Protein AF-A0A0J9S226-F1 (afdb_monomer_lite)

Sequence (182 aa):
MAQGKAHYGFFDNIKKYFDQENKFDSKTEIGNDYFCTDIKDHSGGFTQITKYCKDFVNFFTFLKKNIKNDPNLLIDEQYPEFLNYWLNDKLRGSSITDAVRAYFYKELEGNYYLFDRERKLKGNIYDIENNGYIKMNLLYRLYKKYYKLKDKAETDCSDFLKYCKDNYTIALKKCYDDRDRA

Foldseek 3Di:
DDADAQDDVQLVVLVLVVVLVVVDDLVPFDFLLVCLVVLDPPDVQCPLVSVLSSSLRRSVRSVVVVCVVPVVSRVVLCVLSVSQLVSLCSCVVDPHDPVRLQSSLVSCQVCVCSGCVVCSNNVSRGNHPPLSSVLNVLSSVLVVVVVVCVVVVPPCCVVNVVCCVVSVVVSCCSVPVVPPPD

Organism: NCBI:txid1077284

Secondary structure (DSSP, 8-state):
--PBPP--GGGGGHHHHHHHHHH--TTT-----GGGGTS--SSS--HHHHHHHHHHHHHHHHHHHHHHH-TTTTTT--HHHHHHHHHHHHHHTTT--HHHHHHHHHHHHHHGGGT-TT-TTTT----B-HHHHHHHHHHHHHHHHHHHHHHHT-S-HHHHHHHHHHHHHHHHHHHHTS----

pLDDT: mean 83.17, std 13.04, range [36.16, 97.0]

Structure (mmCIF, N/CA/C/O backbone):
data_AF-A0A0J9S226-F1
#
_entry.id   AF-A0A0J9S226-F1
#
loop_
_atom_site.group_PDB
_atom_site.id
_atom_site.type_symbol
_atom_site.label_atom_id
_atom_site.label_alt_id
_atom_site.label_comp_id
_atom_site.label_asym_id
_atom_site.label_entity_id
_atom_site.label_seq_id
_atom_site.pdbx_PDB_ins_code
_atom_site.Cartn_x
_atom_site.Cartn_y
_atom_site.Cartn_z
_atom_site.occupancy
_atom_site.B_iso_or_equiv
_atom_site.auth_seq_id
_atom_site.auth_comp_id
_atom_site.auth_asym_id
_atom_site.auth_atom_id
_atom_site.pdbx_PDB_model_num
ATOM 1 N N . MET A 1 1 ? 6.990 -10.335 -18.352 1.00 42.50 1 MET A N 1
ATOM 2 C CA . MET A 1 1 ? 7.067 -10.431 -16.877 1.00 42.50 1 MET A CA 1
ATOM 3 C C . MET A 1 1 ? 5.643 -10.561 -16.370 1.00 42.50 1 MET A C 1
ATOM 5 O O . MET A 1 1 ? 4.789 -9.862 -16.901 1.00 42.50 1 MET A O 1
ATOM 9 N N . ALA A 1 2 ? 5.366 -11.519 -15.486 1.00 46.78 2 ALA A N 1
ATOM 10 C CA . ALA A 1 2 ? 3.997 -11.845 -15.095 1.00 46.78 2 ALA A CA 1
ATOM 11 C C . ALA A 1 2 ? 3.453 -10.767 -14.147 1.00 46.78 2 ALA A C 1
ATOM 13 O O . ALA A 1 2 ? 3.992 -10.573 -13.063 1.00 46.78 2 ALA A O 1
ATOM 14 N N . GLN A 1 3 ? 2.428 -10.040 -14.590 1.00 65.69 3 GLN A N 1
ATOM 15 C CA . GLN A 1 3 ? 1.611 -9.214 -13.707 1.00 65.69 3 GLN A CA 1
ATOM 16 C C . GLN A 1 3 ? 0.784 -10.149 -12.823 1.00 65.69 3 GLN A C 1
ATOM 18 O O . GLN A 1 3 ? 0.338 -11.202 -13.286 1.00 65.69 3 GLN A O 1
ATOM 23 N N . GLY A 1 4 ? 0.613 -9.792 -11.553 1.00 74.56 4 GLY A N 1
ATOM 24 C CA . GLY A 1 4 ? -0.234 -10.565 -10.653 1.00 74.56 4 GLY A CA 1
ATOM 25 C C . GLY A 1 4 ? -1.682 -10.094 -10.719 1.00 74.56 4 GLY A C 1
ATOM 26 O O . GLY A 1 4 ? -1.966 -8.911 -10.937 1.00 74.56 4 GLY A O 1
ATOM 27 N N . LYS A 1 5 ? -2.603 -11.037 -10.508 1.00 81.69 5 LYS A N 1
ATOM 28 C CA . LYS A 1 5 ? -4.038 -10.759 -10.460 1.00 81.69 5 LYS A CA 1
ATOM 29 C C . LYS A 1 5 ? -4.364 -9.854 -9.267 1.00 81.69 5 LYS A C 1
ATOM 31 O O . LYS A 1 5 ? -3.759 -9.951 -8.199 1.00 81.69 5 LYS A O 1
ATOM 36 N N . ALA A 1 6 ? -5.349 -8.980 -9.435 1.00 80.50 6 ALA A N 1
ATOM 37 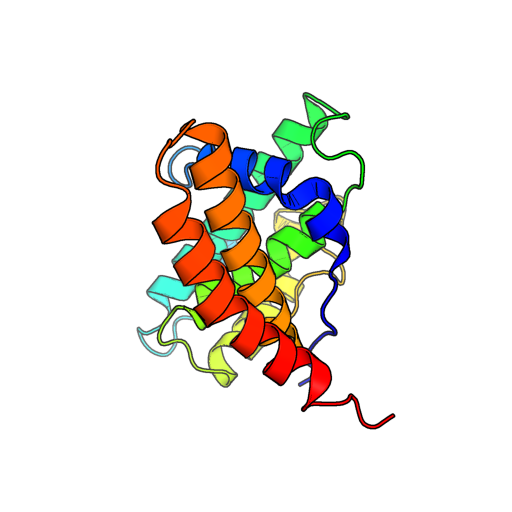C CA . ALA A 1 6 ? -5.872 -8.170 -8.340 1.00 80.50 6 ALA A CA 1
ATOM 38 C C . ALA A 1 6 ? -6.565 -9.032 -7.263 1.00 80.50 6 ALA A C 1
ATOM 40 O O . ALA A 1 6 ? -7.456 -9.830 -7.572 1.00 80.50 6 ALA A O 1
ATOM 41 N N . HIS A 1 7 ? -6.196 -8.824 -5.996 1.00 85.19 7 HIS A N 1
ATOM 42 C CA . HIS A 1 7 ? -6.839 -9.436 -4.831 1.00 85.19 7 HIS A CA 1
ATOM 43 C C . HIS A 1 7 ? -7.614 -8.377 -4.044 1.00 85.19 7 HIS A C 1
ATOM 45 O O . HIS A 1 7 ? -7.034 -7.440 -3.504 1.00 85.19 7 HIS A O 1
ATOM 51 N N . TYR A 1 8 ? -8.939 -8.524 -3.996 1.00 86.88 8 TYR A N 1
ATOM 52 C CA . TYR A 1 8 ? -9.850 -7.522 -3.431 1.00 86.88 8 TYR A CA 1
ATOM 53 C C . TYR A 1 8 ? -10.258 -7.790 -1.978 1.00 86.88 8 TYR A C 1
ATOM 55 O O . TYR A 1 8 ? -10.953 -6.963 -1.401 1.00 86.88 8 TYR A O 1
ATOM 63 N N . GLY A 1 9 ? -9.841 -8.912 -1.380 1.00 89.25 9 GLY A N 1
ATOM 64 C CA . GLY A 1 9 ? -10.325 -9.328 -0.058 1.00 89.25 9 GLY A CA 1
ATOM 65 C C . GLY A 1 9 ? -10.168 -8.249 1.017 1.00 89.25 9 GLY A C 1
ATOM 66 O O . GLY A 1 9 ? -11.111 -7.972 1.750 1.00 89.25 9 GLY A O 1
ATOM 67 N N . PHE A 1 10 ? -9.027 -7.543 1.041 1.00 92.00 10 PHE A N 1
ATOM 68 C CA . PHE A 1 10 ? -8.745 -6.548 2.085 1.00 92.00 10 PHE A CA 1
ATOM 69 C C . PHE A 1 10 ? -9.754 -5.386 2.129 1.00 92.00 10 PHE A C 1
ATOM 71 O O . PHE A 1 10 ? -9.802 -4.649 3.120 1.00 92.00 10 PHE A O 1
ATOM 78 N N . PHE A 1 11 ? -10.562 -5.197 1.078 1.00 92.69 11 PHE A N 1
ATOM 79 C CA . PHE A 1 11 ? -11.604 -4.177 1.071 1.00 92.69 11 PHE A CA 1
ATOM 80 C C . PHE A 1 11 ? -12.695 -4.426 2.120 1.00 92.69 11 PHE A C 1
ATOM 82 O O . PHE A 1 11 ? -13.258 -3.453 2.627 1.00 92.69 11 PHE A O 1
ATOM 89 N N . ASP A 1 12 ? -12.914 -5.678 2.531 1.00 90.69 12 ASP A N 1
ATOM 90 C CA . ASP A 1 12 ? -13.900 -6.043 3.556 1.00 90.69 12 ASP A CA 1
ATOM 91 C C . ASP A 1 12 ? -13.596 -5.378 4.912 1.00 90.69 12 ASP A C 1
ATOM 93 O O . ASP A 1 12 ? -14.502 -5.022 5.667 1.00 90.69 12 ASP A O 1
ATOM 97 N N . ASN A 1 13 ? -12.315 -5.103 5.188 1.00 90.31 13 ASN A N 1
ATOM 98 C CA . ASN A 1 13 ? -11.853 -4.415 6.396 1.00 90.31 13 ASN A CA 1
ATOM 99 C C . ASN A 1 13 ? -11.124 -3.096 6.098 1.00 90.31 13 ASN A C 1
ATOM 101 O O . ASN A 1 13 ? -10.338 -2.623 6.925 1.00 90.31 13 ASN A O 1
ATOM 105 N N . ILE A 1 14 ? -11.388 -2.461 4.949 1.00 93.06 14 ILE A N 1
ATOM 106 C CA . ILE A 1 14 ? -10.617 -1.303 4.462 1.00 93.06 14 ILE A CA 1
ATOM 107 C C . ILE A 1 14 ? -10.478 -0.169 5.484 1.00 93.06 14 ILE A C 1
ATOM 109 O O . ILE A 1 14 ? -9.427 0.464 5.570 1.00 93.06 14 ILE A O 1
ATOM 113 N N . LYS A 1 15 ? -11.506 0.068 6.312 1.00 92.69 15 LYS A N 1
ATOM 114 C CA . LYS A 1 15 ? -11.454 1.097 7.358 1.00 92.69 15 LYS A CA 1
ATOM 115 C C . LYS A 1 15 ? -10.328 0.850 8.355 1.00 92.69 15 LYS A C 1
ATOM 117 O O . LYS A 1 15 ? -9.607 1.782 8.694 1.00 92.69 15 LYS A O 1
ATOM 122 N N . LYS A 1 16 ? -10.147 -0.399 8.788 1.00 92.44 16 LYS A N 1
ATOM 123 C CA . LYS A 1 16 ? -9.096 -0.755 9.746 1.00 92.44 16 LYS A CA 1
ATOM 124 C C . LYS A 1 16 ? -7.720 -0.480 9.142 1.00 92.44 16 LYS A C 1
ATOM 126 O O . LYS A 1 16 ? -6.869 0.092 9.814 1.00 92.44 16 LYS A O 1
ATOM 131 N N . TYR A 1 17 ? -7.534 -0.787 7.857 1.00 94.00 17 TYR A N 1
ATOM 132 C CA . TYR A 1 17 ? -6.304 -0.466 7.132 1.00 94.00 17 TYR A CA 1
ATOM 133 C C . TYR A 1 17 ? -6.067 1.041 6.986 1.00 94.00 17 TYR A C 1
ATOM 135 O O . TYR A 1 17 ? -4.941 1.484 7.190 1.00 94.00 17 TYR A O 1
ATOM 143 N N . PHE A 1 18 ? -7.102 1.847 6.719 1.00 93.94 18 PHE A N 1
ATOM 144 C CA . PHE A 1 18 ? -6.971 3.311 6.747 1.00 93.94 18 PHE A CA 1
ATOM 145 C C . PHE A 1 18 ? -6.551 3.827 8.119 1.00 93.94 18 PHE A C 1
ATOM 147 O O . PHE A 1 18 ? -5.704 4.711 8.206 1.00 93.94 18 PHE A O 1
ATOM 154 N N . ASP A 1 19 ? -7.106 3.268 9.192 1.00 92.75 19 ASP A N 1
ATOM 155 C CA . ASP A 1 19 ? -6.752 3.671 10.552 1.00 92.75 19 ASP A CA 1
ATOM 156 C C . ASP A 1 19 ? -5.298 3.325 10.886 1.00 92.75 19 ASP A C 1
ATOM 158 O O . ASP A 1 19 ? -4.636 4.093 11.582 1.00 92.75 19 ASP A O 1
ATOM 162 N N . GLN A 1 20 ? -4.774 2.214 10.358 1.00 93.06 20 GLN A N 1
ATOM 163 C CA . GLN A 1 20 ? -3.350 1.889 10.459 1.00 93.06 20 GLN A CA 1
ATOM 164 C C . GLN A 1 20 ? -2.485 2.805 9.589 1.00 93.06 20 GLN A C 1
ATOM 166 O O . GLN A 1 20 ? -1.485 3.320 10.078 1.00 93.06 20 GLN A O 1
ATOM 171 N N . GLU A 1 21 ? -2.875 3.056 8.337 1.00 93.62 21 GLU A N 1
ATOM 172 C CA . GLU A 1 21 ? -2.156 3.962 7.430 1.00 93.62 21 GLU A CA 1
ATOM 173 C C . GLU A 1 21 ? -2.063 5.383 8.009 1.00 93.62 21 GLU A C 1
ATOM 175 O O . GLU A 1 21 ? -1.022 6.020 7.900 1.00 93.62 21 GLU A O 1
ATOM 180 N N . ASN A 1 22 ? -3.117 5.869 8.672 1.00 92.19 22 ASN A N 1
ATOM 181 C CA . ASN A 1 22 ? -3.137 7.189 9.310 1.00 92.19 22 ASN A CA 1
ATOM 182 C C . ASN A 1 22 ? -2.258 7.275 10.569 1.00 92.19 22 ASN A C 1
ATOM 184 O O . ASN A 1 22 ? -1.822 8.366 10.927 1.00 92.19 22 ASN A O 1
ATOM 188 N N . LYS A 1 23 ? -2.048 6.154 11.269 1.00 92.44 23 LYS A N 1
ATOM 189 C CA . LYS A 1 23 ? -1.190 6.076 12.465 1.00 92.44 23 LYS A CA 1
ATOM 190 C C . LYS A 1 23 ? 0.275 5.826 12.121 1.00 92.44 23 LYS A C 1
ATOM 192 O O . LYS A 1 23 ? 1.137 6.080 12.954 1.00 92.44 23 LYS A O 1
ATOM 197 N N . PHE A 1 24 ? 0.537 5.282 10.939 1.00 93.19 24 PHE A N 1
ATOM 198 C CA . PHE A 1 24 ? 1.874 4.948 10.490 1.00 93.19 24 PHE A CA 1
ATOM 199 C C . PHE A 1 24 ? 2.699 6.215 10.223 1.00 93.19 24 PHE A C 1
ATOM 201 O O . PHE A 1 24 ? 2.310 7.067 9.424 1.00 93.19 24 PHE A O 1
ATOM 208 N N . ASP A 1 25 ? 3.869 6.303 10.856 1.00 88.19 25 ASP A N 1
ATOM 209 C CA . ASP A 1 25 ? 4.894 7.306 10.567 1.00 88.19 25 ASP A CA 1
ATOM 210 C C . ASP A 1 25 ? 6.202 6.595 10.210 1.00 88.19 25 ASP A C 1
ATOM 212 O O . ASP A 1 25 ? 6.830 5.931 11.038 1.00 88.19 25 ASP A O 1
ATOM 216 N N . SER A 1 26 ? 6.641 6.743 8.958 1.00 78.50 26 SER A N 1
ATOM 217 C CA . SER A 1 26 ? 7.837 6.056 8.473 1.00 78.50 26 SER A CA 1
ATOM 218 C C . SER A 1 26 ? 9.144 6.549 9.096 1.00 78.50 26 SER A C 1
ATOM 220 O O . SER A 1 26 ? 10.173 5.903 8.913 1.00 78.50 26 SER A O 1
ATOM 222 N N . LYS A 1 27 ? 9.126 7.654 9.857 1.00 76.00 27 LYS A N 1
ATOM 223 C CA . LYS A 1 27 ? 10.300 8.160 10.587 1.00 76.00 27 LYS A CA 1
ATOM 224 C C . LYS A 1 27 ? 10.526 7.474 11.931 1.00 76.00 27 LYS A C 1
ATOM 226 O O . LYS A 1 27 ? 11.648 7.508 12.432 1.00 76.00 27 LYS A O 1
ATOM 231 N N . THR A 1 28 ? 9.479 6.919 12.536 1.00 74.31 28 THR A N 1
ATOM 232 C CA . THR A 1 28 ? 9.530 6.358 13.896 1.00 74.31 28 THR A CA 1
ATOM 233 C C . THR A 1 28 ? 9.508 4.835 13.915 1.00 74.31 28 THR A C 1
ATOM 235 O O . THR A 1 28 ? 9.898 4.231 14.913 1.00 74.31 28 THR A O 1
ATOM 238 N N . GLU A 1 29 ? 9.055 4.205 12.833 1.00 72.06 29 GLU A N 1
ATOM 239 C CA . GLU A 1 29 ? 8.963 2.751 12.720 1.00 72.06 29 GLU A CA 1
ATOM 240 C C . GLU A 1 29 ? 10.273 2.138 12.216 1.00 72.06 29 GLU A C 1
ATOM 242 O O . GLU A 1 29 ? 10.835 2.579 11.216 1.00 72.06 29 GLU A O 1
ATOM 247 N N . ILE A 1 30 ? 10.758 1.104 12.911 1.00 73.56 30 ILE A N 1
ATOM 248 C CA . ILE A 1 30 ? 12.072 0.494 12.663 1.00 73.56 30 ILE A CA 1
ATOM 249 C C . ILE A 1 30 ? 11.878 -0.910 12.078 1.00 73.56 30 ILE A C 1
ATOM 251 O O . ILE A 1 30 ? 11.748 -1.889 12.816 1.00 73.56 30 ILE A O 1
ATOM 255 N N . GLY A 1 31 ? 11.842 -1.010 10.750 1.00 77.56 31 GLY A N 1
ATOM 256 C CA . GLY A 1 31 ? 11.959 -2.263 10.005 1.00 77.56 31 GLY A CA 1
ATOM 257 C C . GLY A 1 31 ? 13.400 -2.529 9.552 1.00 77.56 31 GLY A C 1
ATOM 258 O O . GLY A 1 31 ? 14.250 -1.641 9.564 1.00 77.56 31 GLY A O 1
ATOM 259 N N . ASN A 1 32 ? 13.700 -3.769 9.147 1.00 85.31 32 ASN A N 1
ATOM 260 C CA . ASN A 1 32 ? 14.999 -4.104 8.550 1.00 85.31 32 ASN A CA 1
ATOM 261 C C . ASN A 1 32 ? 15.031 -3.683 7.071 1.00 85.31 32 ASN A C 1
ATOM 263 O O . ASN A 1 32 ? 14.855 -4.511 6.176 1.00 85.31 32 ASN A O 1
ATOM 267 N N . ASP A 1 33 ? 15.200 -2.384 6.831 1.00 87.69 33 ASP A N 1
ATOM 268 C CA . ASP A 1 33 ? 15.084 -1.754 5.514 1.00 87.69 33 ASP A CA 1
ATOM 269 C C . ASP A 1 33 ? 16.429 -1.504 4.809 1.00 87.69 33 ASP A C 1
ATOM 271 O O . ASP A 1 33 ? 16.456 -0.928 3.722 1.00 87.69 33 ASP A O 1
ATOM 275 N N . TYR A 1 34 ? 17.549 -1.954 5.392 1.00 86.19 34 TYR A N 1
ATOM 276 C CA . TYR A 1 34 ? 18.893 -1.651 4.888 1.00 86.19 34 TYR A CA 1
ATOM 277 C C . TYR A 1 34 ? 19.088 -2.072 3.427 1.00 86.19 34 TYR A C 1
ATOM 279 O O . TYR A 1 34 ? 19.634 -1.305 2.644 1.00 86.19 34 TYR A O 1
ATOM 287 N N . PHE A 1 35 ? 18.552 -3.227 3.020 1.00 88.06 35 PHE A N 1
ATOM 288 C CA . PHE A 1 35 ? 18.659 -3.709 1.636 1.00 88.06 35 PHE A CA 1
ATOM 289 C C . PHE A 1 35 ? 18.007 -2.765 0.608 1.00 88.06 35 PHE A C 1
ATOM 291 O O . PHE A 1 35 ? 18.345 -2.808 -0.573 1.00 88.06 35 PHE A O 1
ATOM 298 N N . CYS A 1 36 ? 17.092 -1.883 1.029 1.00 89.81 36 CYS A N 1
ATOM 299 C CA . CYS A 1 36 ? 16.443 -0.921 0.142 1.00 89.81 36 CYS A CA 1
ATOM 300 C C . CYS A 1 36 ? 17.423 0.092 -0.468 1.00 89.81 36 CYS A C 1
ATOM 302 O O . CYS A 1 36 ? 17.105 0.688 -1.498 1.00 89.81 36 CYS A O 1
ATOM 304 N N . THR A 1 37 ? 18.591 0.320 0.148 1.00 86.06 37 THR A N 1
ATOM 305 C CA . THR A 1 37 ? 19.642 1.168 -0.443 1.00 86.06 37 THR A CA 1
ATOM 306 C C . THR A 1 37 ? 20.395 0.468 -1.567 1.00 86.06 37 THR A C 1
ATOM 308 O O . THR A 1 37 ? 20.957 1.141 -2.426 1.00 86.06 37 THR A O 1
ATOM 311 N N . ASP A 1 38 ? 20.367 -0.864 -1.583 1.00 81.50 38 ASP A N 1
ATOM 312 C CA . ASP A 1 38 ? 21.151 -1.693 -2.500 1.00 81.50 38 ASP A CA 1
ATOM 313 C C . ASP A 1 38 ? 20.357 -2.088 -3.755 1.00 81.50 38 ASP A C 1
ATOM 315 O O . ASP A 1 38 ? 20.931 -2.592 -4.726 1.00 81.50 38 ASP A O 1
ATOM 319 N N . ILE A 1 39 ? 19.043 -1.818 -3.775 1.00 80.62 39 ILE A N 1
ATOM 320 C CA . ILE A 1 39 ? 18.204 -1.927 -4.975 1.00 80.62 39 ILE A CA 1
ATOM 321 C C . ILE A 1 39 ? 18.703 -0.882 -5.987 1.00 80.62 39 ILE A C 1
ATOM 323 O O . ILE A 1 39 ? 18.341 0.291 -5.930 1.00 80.62 39 ILE A O 1
ATOM 327 N N . LYS A 1 40 ? 19.602 -1.338 -6.870 1.00 63.12 40 LYS A N 1
ATOM 328 C CA . LYS A 1 40 ? 20.535 -0.533 -7.673 1.00 63.12 40 LYS A CA 1
ATOM 329 C C . LYS A 1 40 ? 19.934 0.738 -8.285 1.00 63.12 40 LYS A C 1
ATOM 331 O O . LYS A 1 40 ? 19.162 0.691 -9.241 1.00 63.12 40 LYS A O 1
ATOM 336 N N . ASP A 1 41 ? 20.419 1.875 -7.794 1.00 58.28 41 ASP A N 1
ATOM 337 C CA . ASP A 1 41 ? 20.201 3.211 -8.344 1.00 58.28 41 ASP A CA 1
ATOM 338 C C . ASP A 1 41 ? 21.092 3.456 -9.575 1.00 58.28 41 ASP A C 1
ATOM 340 O O . ASP A 1 41 ? 22.148 4.079 -9.500 1.00 58.28 41 ASP A O 1
ATOM 344 N N . HIS A 1 42 ? 20.712 2.915 -10.733 1.00 51.78 42 HIS A N 1
ATOM 345 C CA . HIS A 1 42 ? 21.495 3.099 -11.965 1.00 51.78 42 HIS A CA 1
ATOM 346 C C . HIS A 1 42 ? 21.126 4.350 -12.777 1.00 51.78 42 HIS A C 1
ATOM 348 O O . HIS A 1 42 ? 21.714 4.572 -13.831 1.00 51.78 42 HIS A O 1
ATOM 354 N N . SER A 1 43 ? 20.172 5.175 -12.331 1.00 51.38 43 SER A N 1
ATOM 355 C CA . SER A 1 43 ? 19.672 6.298 -13.147 1.00 51.38 43 SER A CA 1
ATOM 356 C C . SER A 1 43 ? 19.421 7.610 -12.401 1.00 51.38 43 SER A C 1
ATOM 358 O O . SER A 1 43 ? 18.982 8.570 -13.029 1.00 51.38 43 SER A O 1
ATOM 360 N N . GLY A 1 44 ? 19.628 7.682 -11.079 1.00 51.22 44 GLY A N 1
ATOM 361 C CA . GLY A 1 44 ? 19.257 8.855 -10.275 1.00 51.22 44 GLY A CA 1
ATOM 362 C C . GLY A 1 44 ? 17.740 9.037 -10.093 1.00 51.22 44 GLY A C 1
ATOM 363 O O . GLY A 1 44 ? 17.306 9.857 -9.287 1.00 51.22 44 GLY A O 1
ATOM 364 N N . GLY A 1 45 ? 16.912 8.245 -10.788 1.00 55.44 45 GLY A N 1
ATOM 365 C CA . GLY A 1 45 ? 15.457 8.183 -10.616 1.00 55.44 45 GLY A CA 1
ATOM 366 C C . GLY A 1 45 ? 14.988 7.305 -9.447 1.00 55.44 45 GLY A C 1
ATOM 367 O O . GLY A 1 45 ? 13.788 7.247 -9.179 1.00 55.44 45 GLY A O 1
ATOM 368 N N . PHE A 1 46 ? 15.896 6.621 -8.737 1.00 65.44 46 PHE A N 1
ATOM 369 C CA . PHE A 1 46 ? 15.547 5.604 -7.735 1.00 65.44 46 PHE A CA 1
ATOM 370 C C . PHE A 1 46 ? 15.392 6.127 -6.303 1.00 65.44 46 PHE A C 1
ATOM 372 O O . PHE A 1 46 ? 14.968 5.367 -5.437 1.00 65.44 46 PHE A O 1
ATOM 379 N N . THR A 1 47 ? 15.622 7.414 -6.029 1.00 77.50 47 THR A N 1
ATOM 380 C CA . THR A 1 47 ? 15.432 7.975 -4.673 1.00 77.50 47 THR A CA 1
ATOM 381 C C . THR A 1 47 ? 14.016 7.740 -4.132 1.00 77.50 47 THR A C 1
ATOM 383 O O . THR A 1 47 ? 13.835 7.415 -2.958 1.00 77.50 47 THR A O 1
ATOM 386 N N . GLN A 1 48 ? 13.003 7.826 -5.003 1.00 85.06 48 GLN A N 1
ATOM 387 C CA . GLN A 1 48 ? 11.616 7.501 -4.662 1.00 85.06 48 GLN A CA 1
ATOM 388 C C . GLN A 1 48 ? 11.421 6.002 -4.408 1.00 85.06 48 GLN A C 1
ATOM 390 O O . GLN A 1 48 ? 10.693 5.636 -3.495 1.00 85.06 48 GLN A O 1
ATOM 395 N N . ILE A 1 49 ? 12.098 5.135 -5.162 1.00 87.06 49 ILE A N 1
ATOM 396 C CA . ILE A 1 49 ? 12.026 3.678 -4.989 1.00 87.06 49 ILE A CA 1
ATOM 397 C C . ILE A 1 49 ? 12.653 3.252 -3.673 1.00 87.06 49 ILE A C 1
ATOM 399 O O . ILE A 1 49 ? 12.017 2.526 -2.914 1.00 87.06 49 ILE A O 1
ATOM 403 N N . THR A 1 50 ? 13.848 3.750 -3.356 1.00 88.38 50 THR A N 1
ATOM 404 C CA . THR A 1 50 ? 14.474 3.521 -2.053 1.00 88.38 50 THR A CA 1
ATOM 405 C C . THR A 1 50 ? 13.554 4.000 -0.936 1.00 88.38 50 THR A C 1
ATOM 407 O O . THR A 1 50 ? 13.335 3.264 0.022 1.00 88.38 50 THR A O 1
ATOM 410 N N . LYS A 1 51 ? 12.952 5.190 -1.069 1.00 90.62 51 LYS A N 1
ATOM 411 C CA . LYS A 1 51 ? 11.981 5.695 -0.091 1.00 90.62 51 LYS A CA 1
ATOM 412 C C . LYS A 1 51 ? 10.782 4.755 0.066 1.00 90.62 51 LYS A C 1
ATOM 414 O O . LYS A 1 51 ? 10.481 4.362 1.184 1.00 90.62 51 LYS A O 1
ATOM 419 N N . TYR A 1 52 ? 10.115 4.374 -1.021 1.00 92.50 52 TYR A N 1
ATOM 420 C CA . TYR A 1 52 ? 8.929 3.516 -0.949 1.00 92.50 52 TYR A CA 1
ATOM 421 C C . TYR A 1 52 ? 9.246 2.099 -0.481 1.00 92.50 52 TYR A C 1
ATOM 423 O O . TYR A 1 52 ? 8.423 1.502 0.203 1.00 92.50 52 TYR A O 1
ATOM 431 N N . CYS A 1 53 ? 10.437 1.584 -0.782 1.00 93.56 53 CYS A N 1
ATOM 432 C CA . CYS A 1 53 ? 10.932 0.336 -0.214 1.00 93.56 53 CYS A CA 1
ATOM 433 C C . CYS A 1 53 ? 11.028 0.431 1.312 1.00 93.56 53 CYS A C 1
ATOM 435 O O . CYS A 1 53 ? 10.466 -0.407 2.014 1.00 93.56 53 CYS A O 1
ATOM 437 N N . LYS A 1 54 ? 11.670 1.487 1.828 1.00 93.19 54 LYS A N 1
ATOM 438 C CA . LYS A 1 54 ? 11.788 1.716 3.273 1.00 93.19 54 LYS A CA 1
ATOM 439 C C . LYS A 1 54 ? 10.426 1.898 3.930 1.00 93.19 54 LYS A C 1
ATOM 441 O O . LYS A 1 54 ? 10.114 1.208 4.896 1.00 93.19 54 LYS A O 1
ATOM 446 N N . ASP A 1 55 ? 9.578 2.752 3.354 1.00 94.94 55 ASP A N 1
ATOM 447 C CA . ASP A 1 55 ? 8.222 2.973 3.854 1.00 94.94 55 ASP A CA 1
ATOM 448 C C . ASP A 1 55 ? 7.420 1.652 3.866 1.00 94.94 55 ASP A C 1
ATOM 450 O O . ASP A 1 55 ? 6.728 1.377 4.840 1.00 94.94 55 ASP A O 1
ATOM 454 N N . PHE A 1 56 ? 7.548 0.798 2.841 1.00 95.75 56 PHE A N 1
ATOM 455 C CA . PHE A 1 56 ? 6.894 -0.516 2.781 1.00 95.75 56 PHE A CA 1
ATOM 456 C C . PHE A 1 56 ? 7.375 -1.470 3.879 1.00 95.75 56 PHE A C 1
ATOM 458 O O . PHE A 1 56 ? 6.555 -2.065 4.578 1.00 95.75 56 PHE A O 1
ATOM 465 N N . VAL A 1 57 ? 8.692 -1.609 4.055 1.00 95.38 57 VAL A N 1
ATOM 466 C CA . VAL A 1 57 ? 9.290 -2.484 5.077 1.00 95.38 57 VAL A CA 1
ATOM 467 C C . VAL A 1 57 ? 8.893 -2.029 6.483 1.00 95.38 57 VAL A C 1
ATOM 469 O O . VAL A 1 57 ? 8.514 -2.847 7.332 1.00 95.38 57 VAL A O 1
ATOM 472 N N . ASN A 1 58 ? 8.923 -0.719 6.723 1.00 95.38 58 ASN A N 1
ATOM 473 C CA . ASN A 1 58 ? 8.530 -0.130 7.998 1.00 95.38 58 ASN A CA 1
ATOM 474 C C . ASN A 1 58 ? 7.025 -0.287 8.233 1.00 95.38 58 ASN A C 1
ATOM 476 O O . ASN A 1 58 ? 6.621 -0.653 9.337 1.00 95.38 58 ASN A O 1
ATOM 480 N N . PHE A 1 59 ? 6.191 -0.120 7.202 1.00 95.94 59 PHE A N 1
ATOM 481 C CA . PHE A 1 59 ? 4.746 -0.293 7.338 1.00 95.94 59 PHE A CA 1
ATOM 482 C C . PHE A 1 59 ? 4.360 -1.756 7.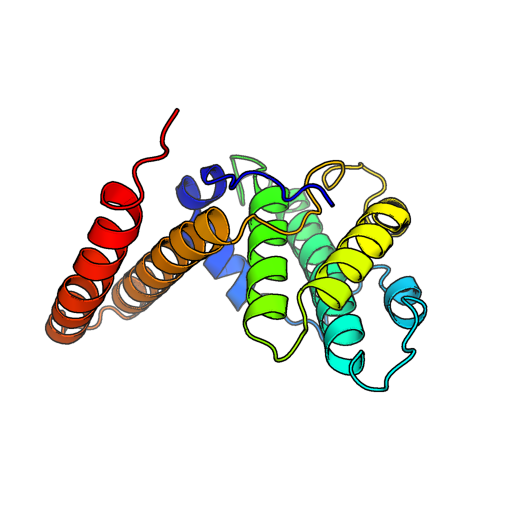582 1.00 95.94 59 PHE A C 1
ATOM 484 O O . PHE A 1 59 ? 3.534 -2.037 8.449 1.00 95.94 59 PHE A O 1
ATOM 491 N N . PHE A 1 60 ? 5.010 -2.706 6.903 1.00 94.69 60 PHE A N 1
ATOM 492 C CA . PHE A 1 60 ? 4.866 -4.133 7.198 1.00 94.69 60 PHE A CA 1
ATOM 493 C C . PHE A 1 60 ? 5.205 -4.439 8.660 1.00 94.69 60 PHE A C 1
ATOM 495 O O . PHE A 1 60 ? 4.433 -5.100 9.359 1.00 94.69 60 PHE A O 1
ATOM 502 N N . THR A 1 61 ? 6.337 -3.922 9.139 1.00 93.12 61 THR A N 1
ATOM 503 C CA . THR A 1 61 ? 6.800 -4.138 10.515 1.00 93.12 61 THR A CA 1
ATOM 504 C C . THR A 1 61 ? 5.819 -3.549 11.532 1.00 93.12 61 THR A C 1
ATOM 506 O O . THR A 1 61 ? 5.463 -4.220 12.505 1.00 93.12 61 THR A O 1
ATOM 509 N N . PHE A 1 62 ? 5.324 -2.337 11.275 1.00 93.31 62 PHE A N 1
ATOM 510 C CA . PHE A 1 62 ? 4.301 -1.667 12.077 1.00 93.31 62 PHE A CA 1
ATOM 511 C C . PHE A 1 62 ? 3.003 -2.478 12.157 1.00 93.31 62 PHE A C 1
ATOM 513 O O . PHE A 1 62 ? 2.521 -2.770 13.254 1.00 93.31 62 PHE A O 1
ATOM 520 N N . LEU A 1 63 ? 2.459 -2.904 11.012 1.00 92.69 63 LEU A N 1
ATOM 521 C CA . LEU A 1 63 ? 1.233 -3.703 10.962 1.00 92.69 63 LEU A CA 1
ATOM 522 C C . LEU A 1 63 ? 1.403 -5.016 11.719 1.00 92.69 63 LEU A C 1
ATOM 524 O O . LEU A 1 63 ? 0.577 -5.351 12.565 1.00 92.69 63 LEU A O 1
ATOM 528 N N . LYS A 1 64 ? 2.509 -5.725 11.482 1.00 90.75 64 LYS A N 1
ATOM 529 C CA . LYS A 1 64 ? 2.814 -6.982 12.165 1.00 90.75 64 LYS A CA 1
ATOM 530 C C . LYS A 1 64 ? 2.882 -6.808 13.684 1.00 90.75 64 LYS A C 1
ATOM 532 O O . LYS A 1 64 ? 2.325 -7.620 14.422 1.00 90.75 64 LYS A O 1
ATOM 537 N N . LYS A 1 65 ? 3.537 -5.747 14.166 1.00 90.25 65 LYS A N 1
ATOM 538 C CA . LYS A 1 65 ? 3.612 -5.419 15.597 1.00 90.25 65 LYS A CA 1
ATOM 539 C C . LYS A 1 65 ? 2.228 -5.132 16.178 1.00 90.25 65 LYS A C 1
ATOM 541 O O . LYS A 1 65 ? 1.905 -5.648 17.245 1.00 90.25 65 LYS A O 1
ATOM 546 N N . ASN A 1 66 ? 1.406 -4.357 15.478 1.00 90.44 66 ASN A N 1
ATOM 547 C CA . ASN A 1 66 ? 0.070 -4.011 15.955 1.00 90.44 66 ASN A CA 1
ATOM 548 C C . ASN A 1 66 ? -0.869 -5.222 15.974 1.00 90.44 66 ASN A C 1
ATOM 550 O O . ASN A 1 66 ? -1.574 -5.399 16.959 1.00 90.44 66 ASN A O 1
ATOM 554 N N . ILE A 1 67 ? -0.813 -6.097 14.965 1.00 90.19 67 ILE A N 1
ATOM 555 C CA . ILE A 1 67 ? -1.555 -7.371 14.948 1.00 90.19 67 ILE A CA 1
ATOM 556 C C . ILE A 1 67 ? -1.114 -8.272 16.106 1.00 90.19 67 ILE A C 1
ATOM 558 O O . ILE A 1 67 ? -1.939 -8.899 16.759 1.00 90.19 67 ILE A O 1
ATOM 562 N N . LYS A 1 68 ? 0.189 -8.335 16.403 1.00 88.88 68 LYS A N 1
ATOM 563 C CA . LYS A 1 68 ? 0.684 -9.124 17.539 1.00 88.88 68 LYS A CA 1
ATOM 564 C C . LYS A 1 68 ? 0.155 -8.602 18.881 1.00 88.88 68 LYS A C 1
ATOM 566 O O . LYS A 1 68 ? -0.102 -9.399 19.779 1.00 88.88 68 LYS A O 1
ATOM 571 N N . ASN A 1 69 ? 0.029 -7.283 19.021 1.00 89.75 69 ASN A N 1
ATOM 572 C CA . ASN A 1 69 ? -0.463 -6.645 20.243 1.00 89.75 69 ASN A CA 1
ATOM 573 C C . ASN A 1 69 ? -1.993 -6.714 20.372 1.00 89.75 69 ASN A C 1
ATOM 575 O O . ASN A 1 69 ? -2.502 -6.778 21.487 1.00 89.75 69 ASN A O 1
ATOM 579 N N . ASP A 1 70 ? -2.708 -6.705 19.249 1.00 88.75 70 ASP A N 1
ATOM 580 C CA . ASP A 1 70 ? -4.157 -6.864 19.170 1.00 88.75 70 ASP A CA 1
ATOM 581 C C . ASP A 1 70 ? -4.510 -7.816 18.012 1.00 88.75 70 ASP A C 1
ATOM 583 O O . ASP A 1 70 ? -4.662 -7.380 16.866 1.00 88.75 70 ASP A O 1
ATOM 587 N N . PRO A 1 71 ? -4.657 -9.126 18.288 1.00 82.75 71 PRO A N 1
ATOM 588 C CA . PRO A 1 71 ? -4.986 -10.118 17.264 1.00 82.75 71 PRO A CA 1
ATOM 589 C C . PRO A 1 71 ? -6.316 -9.858 16.542 1.00 82.75 71 PRO A C 1
ATOM 591 O O . PRO A 1 71 ? -6.506 -10.329 15.423 1.00 82.75 71 PRO A O 1
ATOM 594 N N . ASN A 1 72 ? -7.228 -9.081 17.137 1.00 82.50 72 ASN A N 1
ATOM 595 C CA . ASN A 1 72 ? -8.513 -8.736 16.525 1.00 82.50 72 ASN A CA 1
ATOM 596 C C . ASN A 1 72 ? -8.424 -7.502 15.609 1.00 82.50 72 ASN A C 1
ATOM 598 O O . ASN A 1 72 ? -9.413 -7.127 14.971 1.00 82.50 72 ASN A O 1
ATOM 602 N N . LEU A 1 73 ? -7.254 -6.862 15.518 1.00 82.12 73 LEU A N 1
ATOM 603 C CA . LEU A 1 73 ? -7.070 -5.622 14.771 1.00 82.12 73 LEU A CA 1
ATOM 604 C C . LEU A 1 73 ? -7.326 -5.790 13.272 1.00 82.12 73 LEU A C 1
ATOM 606 O O . LEU A 1 73 ? -7.864 -4.888 12.638 1.00 82.12 73 LEU A O 1
ATOM 610 N N . LEU A 1 74 ? -6.946 -6.928 12.692 1.00 73.56 74 LEU A N 1
ATOM 611 C CA . LEU A 1 74 ? -7.049 -7.219 11.259 1.00 73.56 74 LEU A CA 1
ATOM 612 C C . LEU A 1 74 ? -7.475 -8.679 11.064 1.00 73.56 74 LEU A C 1
ATOM 614 O O . LEU A 1 74 ? -6.716 -9.492 10.549 1.00 73.56 74 LEU A O 1
ATOM 618 N N . ILE A 1 75 ? -8.699 -8.965 11.521 1.00 62.75 75 ILE A N 1
ATOM 619 C CA . ILE A 1 75 ? -9.329 -10.294 11.678 1.00 62.75 75 ILE A CA 1
ATOM 620 C C . ILE A 1 75 ? -9.119 -11.246 10.481 1.00 62.75 75 ILE A C 1
ATOM 622 O O . ILE A 1 75 ? -9.013 -12.448 10.696 1.00 62.75 75 ILE A O 1
ATOM 626 N N . ASP A 1 76 ? -8.973 -10.730 9.256 1.00 65.75 76 ASP A N 1
ATOM 627 C CA . ASP A 1 76 ? -8.901 -11.553 8.040 1.00 65.75 76 ASP A CA 1
ATOM 628 C C . ASP A 1 76 ? -7.471 -11.771 7.495 1.00 65.75 76 ASP A C 1
ATOM 630 O O . ASP A 1 76 ? -7.310 -12.312 6.408 1.00 65.75 76 ASP A O 1
ATOM 634 N N . GLU A 1 77 ? -6.416 -11.356 8.214 1.00 75.69 77 GLU A N 1
ATOM 635 C CA . GLU A 1 77 ? -4.984 -11.506 7.857 1.00 75.69 77 GLU A CA 1
ATOM 636 C C . GLU A 1 77 ? -4.547 -10.989 6.461 1.00 75.69 77 GLU A C 1
ATOM 638 O O . GLU A 1 77 ? -3.365 -11.062 6.141 1.00 75.69 77 GLU A O 1
ATOM 643 N N . GLN A 1 78 ? -5.423 -10.363 5.668 1.00 89.25 78 GLN A N 1
ATOM 644 C CA . GLN A 1 78 ? -5.167 -9.872 4.294 1.00 89.25 78 GLN A CA 1
ATOM 645 C C . GLN A 1 78 ? -4.278 -8.613 4.210 1.00 89.25 78 GLN A C 1
ATOM 647 O O . GLN A 1 78 ? -4.313 -7.829 3.255 1.00 89.25 78 GLN A O 1
ATOM 652 N N . TYR A 1 79 ? -3.505 -8.345 5.263 1.00 91.56 79 TYR A N 1
ATOM 653 C CA . TYR A 1 79 ? -2.589 -7.213 5.284 1.00 91.56 79 TYR A CA 1
ATOM 654 C C . TYR A 1 79 ? -1.447 -7.328 4.252 1.00 91.56 79 TYR A C 1
ATOM 656 O O . TYR A 1 79 ? -1.026 -6.269 3.783 1.00 91.56 79 TYR A O 1
ATOM 664 N N . PRO A 1 80 ? -0.963 -8.523 3.834 1.00 93.12 80 PRO A N 1
ATOM 665 C CA . PRO A 1 80 ? -0.034 -8.645 2.713 1.00 93.12 80 PRO A CA 1
ATOM 666 C C . PRO A 1 80 ? -0.617 -8.106 1.401 1.00 93.12 80 PRO A C 1
ATOM 668 O O . PRO A 1 80 ? 0.048 -7.341 0.707 1.00 93.12 80 PRO A O 1
ATOM 671 N N . GLU A 1 81 ? -1.868 -8.435 1.081 1.00 94.38 81 GLU A N 1
ATOM 672 C CA . GLU A 1 81 ? -2.566 -7.985 -0.126 1.00 94.38 81 GLU A CA 1
ATOM 673 C C . GLU A 1 81 ? -2.821 -6.477 -0.087 1.00 94.38 81 GLU A C 1
ATOM 675 O O . GLU A 1 81 ? -2.594 -5.778 -1.080 1.00 94.38 81 GLU A O 1
ATOM 680 N N . PHE A 1 82 ? -3.229 -5.955 1.075 1.00 95.38 82 PHE A N 1
ATOM 681 C CA . PHE A 1 82 ? -3.345 -4.513 1.290 1.00 95.38 82 PHE A CA 1
ATOM 682 C C . PHE A 1 82 ? -2.000 -3.802 1.090 1.00 95.38 82 PHE A C 1
ATOM 684 O O . PHE A 1 82 ? -1.940 -2.802 0.375 1.00 95.38 82 PHE A O 1
ATOM 691 N N . LEU A 1 83 ? -0.916 -4.311 1.685 1.00 95.81 83 LEU A N 1
ATOM 692 C CA . LEU A 1 83 ? 0.427 -3.746 1.539 1.00 95.81 83 LEU A CA 1
ATOM 693 C C . LEU A 1 83 ? 0.901 -3.783 0.085 1.00 95.81 83 LEU A C 1
ATOM 695 O O . LEU A 1 83 ? 1.498 -2.814 -0.387 1.00 95.81 83 LEU A O 1
ATOM 699 N N . ASN A 1 84 ? 0.610 -4.862 -0.644 1.00 96.69 84 ASN A N 1
ATOM 700 C CA . ASN A 1 84 ? 0.939 -4.962 -2.060 1.00 96.69 84 ASN A CA 1
ATOM 701 C C . ASN A 1 84 ? 0.214 -3.898 -2.886 1.00 96.69 84 ASN A C 1
ATOM 703 O O . ASN A 1 84 ? 0.834 -3.215 -3.705 1.00 96.69 84 ASN A O 1
ATOM 707 N N . TYR A 1 85 ? -1.089 -3.721 -2.648 1.00 96.75 85 TYR A N 1
ATOM 708 C CA . TYR A 1 85 ? -1.862 -2.647 -3.264 1.00 96.75 85 TYR A CA 1
ATOM 709 C C . TYR A 1 85 ? -1.296 -1.270 -2.896 1.00 96.75 85 TYR A C 1
ATOM 711 O O . TYR A 1 85 ? -1.083 -0.438 -3.777 1.00 96.75 85 TYR A O 1
ATOM 719 N N . TRP A 1 86 ? -1.015 -1.038 -1.613 1.00 97.00 86 TRP A N 1
ATOM 720 C CA . TRP A 1 86 ? -0.483 0.227 -1.116 1.00 97.00 86 TRP A CA 1
ATOM 721 C C . TRP A 1 86 ? 0.837 0.583 -1.810 1.00 97.00 86 TRP A C 1
ATOM 723 O O . TRP A 1 86 ? 0.999 1.707 -2.282 1.00 97.00 86 TRP A O 1
ATOM 733 N N . LEU A 1 87 ? 1.745 -0.386 -1.964 1.00 96.69 87 LEU A N 1
ATOM 734 C CA . LEU A 1 87 ? 3.010 -0.192 -2.671 1.00 96.69 87 LEU A CA 1
ATOM 735 C C . LEU A 1 87 ? 2.798 0.093 -4.162 1.00 96.69 87 LEU A C 1
ATOM 737 O O . LEU A 1 87 ? 3.417 1.011 -4.702 1.00 96.69 87 LEU A O 1
ATOM 741 N N . ASN A 1 88 ? 1.887 -0.641 -4.812 1.00 96.19 88 ASN A N 1
ATOM 742 C CA . ASN A 1 88 ? 1.517 -0.396 -6.208 1.00 96.19 88 ASN A CA 1
ATOM 743 C C . ASN A 1 88 ? 1.014 1.040 -6.398 1.00 96.19 88 ASN A C 1
ATOM 745 O O . ASN A 1 88 ? 1.428 1.715 -7.340 1.00 96.19 88 ASN A O 1
ATOM 749 N N . ASP A 1 89 ? 0.161 1.524 -5.494 1.00 95.69 89 ASP A N 1
ATOM 750 C CA . ASP A 1 89 ? -0.381 2.880 -5.547 1.00 95.69 89 ASP A CA 1
ATOM 751 C C . ASP A 1 89 ? 0.700 3.951 -5.358 1.00 95.69 89 ASP A C 1
ATOM 753 O O . ASP A 1 89 ? 0.743 4.915 -6.123 1.00 95.69 89 ASP A O 1
ATOM 757 N N . LYS A 1 90 ? 1.642 3.758 -4.421 1.00 94.19 90 LYS A N 1
ATOM 758 C CA . LYS A 1 90 ? 2.789 4.670 -4.257 1.00 94.19 90 LYS A CA 1
ATOM 759 C C . LYS A 1 90 ? 3.658 4.731 -5.509 1.00 94.19 90 LYS A C 1
ATOM 761 O O . LYS A 1 90 ? 3.986 5.822 -5.961 1.00 94.19 90 LYS A O 1
ATOM 766 N N . LEU A 1 91 ? 4.004 3.580 -6.085 1.00 92.38 91 LEU A N 1
ATOM 767 C CA . LEU A 1 91 ? 4.887 3.513 -7.251 1.00 92.38 91 LEU A CA 1
ATOM 768 C C . LEU A 1 91 ? 4.228 4.081 -8.511 1.00 92.38 91 LEU A C 1
ATOM 770 O O . LEU A 1 91 ? 4.887 4.765 -9.289 1.00 92.38 91 LEU A O 1
ATOM 774 N N . ARG A 1 92 ? 2.934 3.814 -8.716 1.00 91.56 92 ARG A N 1
ATOM 775 C CA . ARG A 1 92 ? 2.169 4.281 -9.886 1.00 91.56 92 ARG A CA 1
ATOM 776 C C . ARG A 1 92 ? 1.704 5.731 -9.762 1.00 91.56 92 ARG A C 1
ATOM 778 O O . ARG A 1 92 ? 1.478 6.378 -10.780 1.00 91.56 92 ARG A O 1
ATOM 785 N N . GLY A 1 93 ? 1.589 6.252 -8.541 1.00 86.88 93 GLY A N 1
ATOM 786 C CA . GLY A 1 93 ? 1.404 7.680 -8.277 1.00 86.88 93 GLY A CA 1
ATOM 787 C C . GLY A 1 93 ? 2.660 8.524 -8.535 1.00 86.88 93 GLY A C 1
ATOM 788 O O . GLY A 1 93 ? 2.582 9.752 -8.513 1.00 86.88 93 GLY A O 1
ATOM 789 N N . SER A 1 94 ? 3.796 7.876 -8.797 1.00 82.75 94 SER A N 1
ATOM 790 C CA . SER A 1 94 ? 5.080 8.496 -9.115 1.00 82.75 94 SER A CA 1
ATOM 791 C C . SER A 1 94 ? 5.429 8.389 -10.597 1.00 82.75 94 SER A C 1
ATOM 793 O O . SER A 1 94 ? 4.879 7.583 -11.340 1.00 82.75 94 SER A O 1
ATOM 795 N N . SER A 1 95 ? 6.423 9.162 -11.036 1.00 82.62 95 SER A N 1
ATOM 796 C CA . SER A 1 95 ? 6.975 9.122 -12.399 1.00 82.62 95 SER A CA 1
ATOM 797 C C . SER A 1 95 ? 7.860 7.888 -12.674 1.00 82.62 95 SER A C 1
ATOM 799 O O . SER A 1 95 ? 8.837 7.979 -13.417 1.00 82.62 95 SER A O 1
ATOM 801 N N . ILE A 1 96 ? 7.570 6.745 -12.042 1.00 85.25 96 ILE A N 1
ATOM 802 C CA . ILE A 1 96 ? 8.337 5.498 -12.163 1.00 85.25 96 ILE A CA 1
ATOM 803 C C . ILE A 1 96 ? 7.813 4.707 -13.364 1.00 85.25 96 ILE A C 1
ATOM 805 O O . ILE A 1 96 ? 6.618 4.441 -13.477 1.00 85.25 96 ILE A O 1
ATOM 809 N N . THR A 1 97 ? 8.714 4.304 -14.261 1.00 87.38 97 THR A N 1
ATOM 810 C CA . THR A 1 97 ? 8.344 3.537 -15.459 1.00 87.38 97 THR A CA 1
ATOM 811 C C . THR A 1 97 ? 7.985 2.088 -15.125 1.00 87.38 97 THR A C 1
ATOM 813 O O . THR A 1 97 ? 8.453 1.524 -14.135 1.00 87.38 97 THR A O 1
ATOM 816 N N . ASP A 1 98 ? 7.203 1.444 -15.993 1.00 87.75 98 ASP A N 1
ATOM 817 C CA . ASP A 1 98 ? 6.813 0.036 -15.832 1.00 87.75 98 ASP A CA 1
ATOM 818 C C . ASP A 1 98 ? 8.018 -0.911 -15.746 1.00 87.75 98 ASP A C 1
ATOM 820 O O . ASP A 1 98 ? 8.029 -1.827 -14.927 1.00 87.75 98 ASP A O 1
ATOM 824 N N . ALA A 1 99 ? 9.061 -0.670 -16.547 1.00 87.12 99 ALA A N 1
ATOM 825 C CA . ALA A 1 99 ? 10.281 -1.477 -16.529 1.00 87.12 99 ALA A CA 1
ATOM 826 C C . ALA A 1 99 ? 11.008 -1.383 -15.180 1.00 87.12 99 ALA A C 1
ATOM 828 O O . ALA A 1 99 ? 11.442 -2.394 -14.626 1.00 87.12 99 ALA A O 1
ATOM 829 N N . VAL A 1 100 ? 11.099 -0.170 -14.632 1.00 86.44 100 VAL A N 1
ATOM 830 C CA . VAL A 1 100 ? 11.716 0.074 -13.329 1.00 86.44 100 VAL A CA 1
ATOM 831 C C . VAL A 1 100 ? 10.873 -0.540 -12.209 1.00 86.44 100 VAL A C 1
ATOM 833 O O . VAL A 1 100 ? 11.422 -1.188 -11.319 1.00 86.44 100 VAL A O 1
ATOM 836 N N . ARG A 1 101 ? 9.544 -0.401 -12.269 1.00 89.62 101 ARG A N 1
ATOM 837 C CA . ARG A 1 101 ? 8.624 -1.007 -11.299 1.00 89.62 101 ARG A CA 1
ATOM 838 C C . ARG A 1 101 ? 8.735 -2.533 -11.298 1.00 89.62 101 ARG A C 1
ATOM 840 O O . ARG A 1 101 ? 8.840 -3.130 -10.232 1.00 89.62 101 ARG A O 1
ATOM 847 N N . ALA A 1 102 ? 8.791 -3.161 -12.471 1.00 89.00 102 ALA A N 1
ATOM 848 C CA . ALA A 1 102 ? 8.951 -4.608 -12.591 1.00 89.00 102 ALA A CA 1
ATOM 849 C C . ALA A 1 102 ? 10.287 -5.106 -12.009 1.00 89.00 102 ALA A C 1
ATOM 851 O O . ALA A 1 102 ? 10.309 -6.112 -11.299 1.00 89.00 102 ALA A O 1
ATOM 852 N N . TYR A 1 103 ? 11.389 -4.390 -12.263 1.00 88.31 103 TYR A N 1
ATOM 853 C CA . TYR A 1 103 ? 12.682 -4.683 -11.637 1.00 88.31 103 TYR A CA 1
ATOM 854 C C . TYR A 1 103 ? 12.602 -4.562 -10.111 1.00 88.31 103 TYR A C 1
ATOM 856 O O . TYR A 1 103 ? 13.008 -5.476 -9.400 1.00 88.31 103 TYR A O 1
ATOM 864 N N . PHE A 1 104 ? 12.008 -3.476 -9.611 1.00 90.94 104 PHE A N 1
ATOM 865 C CA . PHE A 1 104 ? 11.833 -3.251 -8.179 1.00 90.94 104 PHE A CA 1
ATOM 866 C C . PHE A 1 104 ? 11.069 -4.389 -7.488 1.00 90.94 104 PHE A C 1
ATOM 868 O O . PHE A 1 104 ? 11.538 -4.898 -6.473 1.00 90.94 104 PHE A O 1
ATOM 875 N N . TYR A 1 105 ? 9.931 -4.826 -8.039 1.00 92.88 105 TYR A N 1
ATOM 876 C CA . TYR A 1 105 ? 9.160 -5.929 -7.453 1.00 92.88 105 TYR A CA 1
ATOM 877 C C . TYR A 1 105 ? 9.959 -7.232 -7.394 1.00 92.88 105 TYR A C 1
ATOM 879 O O . TYR A 1 105 ? 9.889 -7.931 -6.387 1.00 92.88 105 TYR A O 1
ATOM 887 N N . LYS A 1 106 ? 10.764 -7.526 -8.423 1.00 91.56 106 LYS A N 1
ATOM 888 C CA . LYS A 1 106 ? 11.646 -8.699 -8.431 1.00 91.56 106 LYS A CA 1
ATOM 889 C C . LYS A 1 106 ? 12.706 -8.624 -7.329 1.00 91.56 106 LYS A C 1
ATOM 891 O O . LYS A 1 106 ? 12.943 -9.617 -6.649 1.00 91.56 106 LYS A O 1
ATOM 896 N N . GLU A 1 107 ? 13.330 -7.464 -7.140 1.00 91.75 107 GLU A N 1
ATOM 897 C CA . GLU A 1 107 ? 14.320 -7.270 -6.075 1.00 91.75 107 GLU A CA 1
ATOM 898 C C . GLU A 1 107 ? 13.674 -7.355 -4.686 1.00 91.75 107 GLU A C 1
ATOM 900 O O . GLU A 1 107 ? 14.219 -7.999 -3.790 1.00 91.75 107 GLU A O 1
ATOM 905 N N . LEU A 1 108 ? 12.487 -6.772 -4.502 1.00 92.75 108 LEU A N 1
ATOM 906 C CA . LEU A 1 108 ? 11.761 -6.831 -3.234 1.00 92.75 108 LEU A CA 1
ATOM 907 C C . LEU A 1 108 ? 11.305 -8.262 -2.899 1.00 92.75 108 LEU A C 1
ATOM 909 O O . LEU A 1 108 ? 11.485 -8.713 -1.769 1.00 92.75 108 LEU A O 1
ATOM 913 N N . GLU A 1 109 ? 10.781 -9.006 -3.877 1.00 93.12 109 GLU A N 1
ATOM 914 C CA . GLU A 1 109 ? 10.442 -10.429 -3.731 1.00 93.12 109 GLU A CA 1
ATOM 915 C C . GLU A 1 109 ? 11.693 -11.294 -3.495 1.00 93.12 109 GLU A C 1
ATOM 917 O O . GLU A 1 109 ? 11.658 -12.266 -2.744 1.00 93.12 109 GLU A O 1
ATOM 922 N N . GLY A 1 110 ? 12.835 -10.927 -4.073 1.00 92.50 110 GLY A N 1
ATOM 923 C CA . GLY A 1 110 ? 14.107 -11.587 -3.798 1.00 92.50 110 GLY A CA 1
ATOM 924 C C . GLY A 1 110 ? 14.586 -11.400 -2.358 1.00 92.50 110 GLY A C 1
ATOM 925 O O . GLY A 1 110 ? 15.266 -12.277 -1.842 1.00 92.50 110 GLY A O 1
ATOM 926 N N . ASN A 1 111 ? 14.210 -10.301 -1.696 1.00 93.25 111 ASN A N 1
ATOM 927 C CA . ASN A 1 111 ? 14.777 -9.877 -0.413 1.00 93.25 111 ASN A CA 1
ATOM 928 C C . ASN A 1 111 ? 13.780 -9.868 0.763 1.00 93.25 111 ASN A C 1
ATOM 930 O O . ASN A 1 111 ? 14.179 -9.548 1.884 1.00 93.25 111 ASN A O 1
ATOM 934 N N . TYR A 1 112 ? 12.507 -10.246 0.570 1.00 93.56 112 TYR A N 1
ATOM 935 C CA . TYR A 1 112 ? 11.489 -10.126 1.633 1.00 93.56 112 TYR A CA 1
ATOM 936 C C . TYR A 1 112 ? 11.860 -10.857 2.930 1.00 93.56 112 TYR A C 1
ATOM 938 O O . TYR A 1 112 ? 11.521 -10.408 4.023 1.00 93.56 112 TYR A O 1
ATOM 946 N N . TYR A 1 113 ? 12.604 -11.963 2.832 1.00 93.56 113 TYR A N 1
ATOM 947 C CA . TYR A 1 113 ? 13.021 -12.765 3.984 1.00 93.56 113 TYR A CA 1
ATOM 948 C C . TYR A 1 113 ? 13.910 -11.996 4.976 1.00 93.56 113 TYR A C 1
ATOM 950 O O . TYR A 1 113 ? 14.035 -12.414 6.130 1.00 93.56 113 TYR A O 1
ATOM 958 N N . LEU A 1 114 ? 14.525 -10.885 4.550 1.00 92.69 114 LEU A N 1
ATOM 959 C CA . LEU A 1 114 ? 15.354 -10.039 5.408 1.00 92.69 114 LEU A CA 1
ATOM 960 C C . LEU A 1 114 ? 14.530 -9.338 6.497 1.00 92.69 114 LEU A C 1
ATOM 962 O O . LEU A 1 114 ? 15.046 -9.117 7.595 1.00 92.69 114 LEU A O 1
ATOM 966 N N . PHE A 1 115 ? 13.254 -9.040 6.234 1.00 91.69 115 PHE A N 1
ATOM 967 C CA . PHE A 1 115 ? 12.353 -8.363 7.176 1.00 91.69 115 PHE A CA 1
ATOM 968 C C . PHE A 1 115 ? 11.093 -9.174 7.525 1.00 91.69 115 PHE A C 1
ATOM 970 O O . PHE A 1 115 ? 10.487 -8.946 8.571 1.00 91.69 115 PHE A O 1
ATOM 977 N N . ASP A 1 116 ? 10.744 -10.186 6.731 1.00 92.62 116 ASP A N 1
ATOM 978 C CA . ASP A 1 116 ? 9.621 -11.091 6.969 1.00 92.62 116 ASP A CA 1
ATOM 979 C C . ASP A 1 116 ? 10.076 -12.557 7.082 1.00 92.62 116 ASP A C 1
ATOM 981 O O . ASP A 1 116 ? 9.940 -13.375 6.169 1.00 92.62 116 ASP A O 1
ATOM 985 N N . ARG A 1 117 ? 10.601 -12.916 8.260 1.00 90.50 117 ARG A N 1
ATOM 986 C CA . ARG A 1 117 ? 11.029 -14.297 8.561 1.00 90.50 117 ARG A CA 1
ATOM 987 C C . ARG A 1 117 ? 9.884 -15.316 8.537 1.00 90.50 117 ARG A C 1
ATOM 989 O O . ARG A 1 117 ? 10.134 -16.494 8.299 1.00 90.50 117 ARG A O 1
ATOM 996 N N . GLU A 1 118 ? 8.653 -14.873 8.790 1.00 90.50 118 GLU A N 1
ATOM 997 C CA . GLU A 1 118 ? 7.448 -15.718 8.794 1.00 90.50 118 GLU A CA 1
ATOM 998 C C . GLU A 1 118 ? 6.902 -15.962 7.384 1.00 90.50 118 GLU A C 1
ATOM 1000 O O . GLU A 1 118 ? 6.047 -16.827 7.202 1.00 90.50 118 GLU A O 1
ATOM 1005 N N . ARG A 1 119 ? 7.439 -15.257 6.380 1.00 92.38 119 ARG A N 1
ATOM 1006 C CA . ARG A 1 119 ? 7.108 -15.412 4.961 1.00 92.38 119 ARG A CA 1
ATOM 1007 C C . ARG A 1 119 ? 5.631 -15.152 4.650 1.00 92.38 119 ARG A C 1
ATOM 1009 O O . ARG A 1 119 ? 5.094 -15.738 3.713 1.00 92.38 119 ARG A O 1
ATOM 1016 N N . LYS A 1 120 ? 4.987 -14.261 5.403 1.00 91.56 120 LYS A N 1
ATOM 1017 C CA . LYS A 1 120 ? 3.615 -13.786 5.162 1.00 91.56 120 LYS A CA 1
ATOM 1018 C C . LYS A 1 120 ? 3.487 -13.010 3.841 1.00 91.56 120 LYS A C 1
ATOM 1020 O O . LYS A 1 120 ? 2.443 -13.056 3.199 1.00 91.56 120 LYS A O 1
ATOM 1025 N N . LEU A 1 121 ? 4.555 -12.352 3.393 1.00 92.88 121 LEU A N 1
ATOM 1026 C CA . LEU A 1 121 ? 4.623 -11.648 2.109 1.00 92.88 121 LEU A CA 1
ATOM 1027 C C . LEU A 1 121 ? 4.965 -12.555 0.921 1.00 92.88 121 LEU A C 1
ATOM 1029 O O . LEU A 1 121 ? 4.935 -12.101 -0.224 1.00 92.88 121 LEU A O 1
ATOM 1033 N N . LYS A 1 122 ? 5.295 -13.830 1.153 1.00 92.88 122 LYS A N 1
ATOM 1034 C CA . LYS A 1 122 ? 5.648 -14.755 0.073 1.00 92.88 122 LYS A CA 1
ATOM 1035 C C . LYS A 1 122 ? 4.470 -14.903 -0.894 1.00 92.88 122 LYS A C 1
ATOM 1037 O O . LYS A 1 122 ? 3.399 -15.342 -0.493 1.00 92.88 122 LYS A O 1
ATOM 1042 N N . GLY A 1 123 ? 4.692 -14.577 -2.167 1.00 90.06 123 GLY A N 1
ATOM 1043 C CA . GLY A 1 123 ? 3.651 -14.602 -3.203 1.00 90.06 123 GLY A CA 1
ATOM 1044 C C . GLY A 1 123 ? 2.694 -13.402 -3.180 1.00 90.06 123 GLY A C 1
ATOM 1045 O O . GLY A 1 123 ? 1.829 -13.316 -4.043 1.00 90.06 123 GLY A O 1
ATOM 1046 N N . ASN A 1 124 ? 2.870 -12.462 -2.246 1.00 92.06 124 ASN A N 1
ATOM 1047 C CA . ASN A 1 124 ? 2.071 -11.241 -2.120 1.00 92.06 124 ASN A CA 1
ATOM 1048 C C . ASN A 1 124 ? 2.836 -9.980 -2.558 1.00 92.06 124 ASN A C 1
ATOM 1050 O O . ASN A 1 124 ? 2.347 -8.880 -2.355 1.00 92.06 124 ASN A O 1
ATOM 1054 N N . ILE A 1 125 ? 4.029 -10.102 -3.147 1.00 94.44 125 ILE A N 1
ATOM 1055 C CA . ILE A 1 125 ? 4.819 -8.966 -3.647 1.00 94.44 125 ILE A CA 1
ATOM 1056 C C . ILE A 1 125 ? 4.825 -9.029 -5.170 1.00 94.44 125 ILE A C 1
ATOM 1058 O O . ILE A 1 125 ? 5.541 -9.843 -5.746 1.00 94.44 125 ILE A O 1
ATOM 1062 N N . TYR A 1 126 ? 4.020 -8.199 -5.833 1.00 94.00 126 TYR A N 1
ATOM 1063 C CA . TYR A 1 126 ? 3.928 -8.211 -7.294 1.00 94.00 126 TYR A CA 1
ATOM 1064 C C . TYR A 1 126 ? 3.357 -6.907 -7.873 1.00 94.00 126 TYR A C 1
ATOM 1066 O O . TYR A 1 126 ? 2.534 -6.230 -7.251 1.00 94.00 126 TYR A O 1
ATOM 1074 N N . ASP A 1 127 ? 3.748 -6.583 -9.111 1.00 94.00 127 ASP A N 1
ATOM 1075 C CA . ASP A 1 127 ? 3.119 -5.506 -9.887 1.00 94.00 127 ASP A CA 1
ATOM 1076 C C . ASP A 1 127 ? 1.710 -5.950 -10.305 1.00 94.00 127 ASP A C 1
ATOM 1078 O O . ASP A 1 127 ? 1.549 -6.928 -11.047 1.00 94.00 127 ASP A O 1
ATOM 1082 N N . ILE A 1 128 ? 0.686 -5.263 -9.797 1.00 93.81 128 ILE A N 1
ATOM 1083 C CA . ILE A 1 128 ? -0.714 -5.557 -10.114 1.00 93.81 128 ILE A CA 1
ATOM 1084 C C . ILE A 1 128 ? -0.956 -5.180 -11.573 1.00 93.81 128 ILE A C 1
ATOM 1086 O O . ILE A 1 128 ? -0.550 -4.108 -12.030 1.00 93.81 128 ILE A O 1
ATOM 1090 N N . GLU A 1 129 ? -1.644 -6.046 -12.313 1.00 92.00 129 GLU A N 1
ATOM 1091 C CA . GLU A 1 129 ? -2.000 -5.765 -13.703 1.00 92.00 129 GLU A CA 1
ATOM 1092 C C . GLU A 1 129 ? -2.754 -4.436 -13.847 1.00 92.00 129 GLU A C 1
ATOM 1094 O O . GLU A 1 129 ? -3.549 -4.054 -12.989 1.00 92.00 129 GLU A O 1
ATOM 1099 N N . ASN A 1 130 ? -2.522 -3.710 -14.943 1.00 88.44 130 ASN A N 1
ATOM 1100 C CA . ASN A 1 130 ? -2.974 -2.320 -15.055 1.00 88.44 130 ASN A CA 1
ATOM 1101 C C . ASN A 1 130 ? -4.492 -2.157 -14.849 1.00 88.44 130 ASN A C 1
ATOM 1103 O O . ASN A 1 130 ? -4.926 -1.255 -14.134 1.00 88.44 130 ASN A O 1
ATOM 1107 N N . ASN A 1 131 ? -5.296 -3.049 -15.437 1.00 86.06 131 ASN A N 1
ATOM 1108 C CA . ASN A 1 131 ? -6.749 -3.014 -15.272 1.00 86.06 131 ASN A CA 1
ATOM 1109 C C . ASN A 1 131 ? -7.159 -3.311 -13.820 1.00 86.06 131 ASN A C 1
ATOM 1111 O O . ASN A 1 131 ? -7.941 -2.569 -13.225 1.00 86.06 131 ASN A O 1
ATOM 1115 N N . GLY A 1 132 ? -6.567 -4.347 -13.219 1.00 89.38 132 GLY A N 1
ATOM 1116 C CA . GLY A 1 132 ? -6.767 -4.694 -11.815 1.00 89.38 132 GLY A CA 1
ATOM 1117 C C . GLY A 1 132 ? -6.423 -3.534 -10.880 1.00 89.38 132 GLY A C 1
ATOM 1118 O O . GLY A 1 132 ? -7.239 -3.160 -10.039 1.00 89.38 132 GLY A O 1
ATOM 1119 N N . TYR A 1 133 ? -5.274 -2.886 -11.088 1.00 92.06 133 TYR A N 1
ATOM 1120 C CA . TYR A 1 133 ? -4.862 -1.713 -10.320 1.00 92.06 133 TYR A CA 1
ATOM 1121 C C . TYR A 1 133 ? -5.858 -0.558 -10.464 1.00 92.06 133 TYR A C 1
ATOM 1123 O O . TYR A 1 133 ? -6.263 0.023 -9.459 1.00 92.06 133 TYR A O 1
ATOM 1131 N N . ILE A 1 134 ? -6.288 -0.228 -11.688 1.00 89.31 134 ILE A N 1
ATOM 1132 C CA . ILE A 1 134 ? -7.253 0.856 -11.929 1.00 89.31 134 ILE A CA 1
ATOM 1133 C C . ILE A 1 134 ? -8.553 0.600 -11.160 1.00 89.31 134 ILE A C 1
ATOM 1135 O O . ILE A 1 134 ? -9.040 1.501 -10.471 1.00 89.31 134 ILE A O 1
ATOM 1139 N N . LYS A 1 135 ? -9.096 -0.619 -11.248 1.00 87.75 135 LYS A N 1
ATOM 1140 C CA . LYS A 1 135 ? -10.326 -1.024 -10.553 1.00 87.75 135 LYS A CA 1
ATOM 1141 C C . LYS A 1 135 ? -10.155 -0.945 -9.025 1.00 87.75 135 LYS A C 1
ATOM 1143 O O . LYS A 1 135 ? -10.980 -0.326 -8.352 1.00 87.75 135 LYS A O 1
ATOM 1148 N N . MET A 1 136 ? -9.056 -1.475 -8.478 1.00 91.56 136 MET A N 1
ATOM 1149 C CA . MET A 1 136 ? -8.745 -1.398 -7.041 1.00 91.56 136 MET A CA 1
ATOM 1150 C C . MET A 1 136 ? -8.568 0.042 -6.554 1.00 91.56 136 MET A C 1
ATOM 1152 O O . MET A 1 136 ? -9.124 0.409 -5.523 1.00 91.56 136 MET A O 1
ATOM 1156 N N . ASN A 1 137 ? -7.842 0.879 -7.297 1.00 92.62 137 ASN A N 1
ATOM 1157 C CA . ASN A 1 137 ? -7.589 2.264 -6.906 1.00 92.62 137 ASN A CA 1
ATOM 1158 C C . ASN A 1 137 ? -8.876 3.096 -6.889 1.00 92.62 137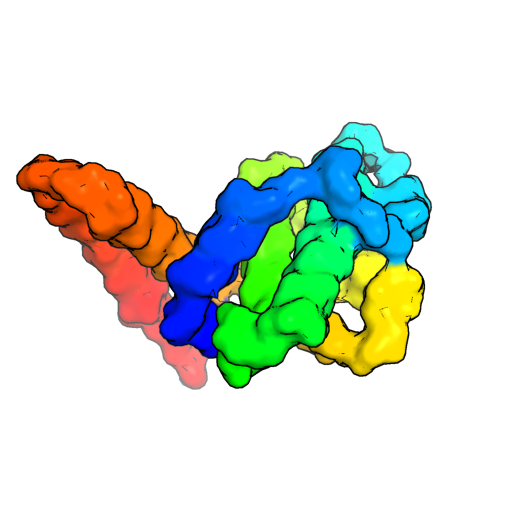 ASN A C 1
ATOM 1160 O O . ASN A 1 137 ? -9.118 3.874 -5.967 1.00 92.62 137 ASN A O 1
ATOM 1164 N N . LEU A 1 138 ? -9.762 2.891 -7.864 1.00 88.06 138 LEU A N 1
ATOM 1165 C CA . LEU A 1 138 ? -11.086 3.514 -7.848 1.00 88.06 138 LEU A CA 1
ATOM 1166 C C . LEU A 1 138 ? -11.868 3.141 -6.584 1.00 88.06 138 LEU A C 1
ATOM 1168 O O . LEU A 1 138 ? -12.392 4.030 -5.908 1.00 88.06 138 LEU A O 1
ATOM 1172 N N . LEU A 1 139 ? -11.895 1.855 -6.231 1.00 90.38 139 LEU A N 1
ATOM 1173 C CA . LEU A 1 139 ? -12.578 1.370 -5.033 1.00 90.38 139 LEU A CA 1
ATOM 1174 C C . LEU A 1 139 ? -11.951 1.932 -3.748 1.00 90.38 139 LEU A C 1
ATOM 1176 O O . LEU A 1 139 ? -12.656 2.456 -2.885 1.00 90.38 139 LEU A O 1
ATOM 1180 N N . TYR A 1 140 ? -10.623 1.912 -3.653 1.00 93.00 140 TYR A N 1
ATOM 1181 C CA . TYR A 1 140 ? -9.866 2.488 -2.543 1.00 93.00 140 TYR A CA 1
ATOM 1182 C C . TYR A 1 140 ? -10.173 3.971 -2.346 1.00 93.00 140 TYR A C 1
ATOM 1184 O O . TYR A 1 140 ? -10.483 4.394 -1.231 1.00 93.00 140 TYR A O 1
ATOM 1192 N N . ARG A 1 141 ? -10.162 4.774 -3.416 1.00 90.12 141 ARG A N 1
ATOM 1193 C CA . ARG A 1 141 ? -10.459 6.214 -3.339 1.00 90.12 141 ARG A CA 1
ATOM 1194 C C . ARG A 1 141 ? -11.907 6.483 -2.934 1.00 90.12 141 ARG A C 1
ATOM 1196 O O . ARG A 1 141 ? -12.143 7.401 -2.145 1.00 90.12 141 ARG A O 1
ATOM 1203 N N . LEU A 1 142 ? -12.854 5.675 -3.416 1.00 87.19 142 LEU A N 1
ATOM 1204 C CA . LEU A 1 142 ? -14.259 5.744 -3.004 1.00 87.19 142 LEU A CA 1
ATOM 1205 C C . LEU A 1 142 ? -14.409 5.486 -1.500 1.00 87.19 142 LEU A C 1
ATOM 1207 O O . LEU A 1 142 ? -14.969 6.331 -0.799 1.00 87.19 142 LEU A O 1
ATOM 1211 N N . TYR A 1 143 ? -13.848 4.388 -0.985 1.00 90.50 143 TYR A N 1
ATOM 1212 C CA . TYR A 1 143 ? -13.883 4.088 0.448 1.00 90.50 143 TYR A CA 1
ATOM 1213 C C . TYR A 1 143 ? -13.173 5.155 1.279 1.00 90.50 143 TYR A C 1
ATOM 1215 O O . TYR A 1 143 ? -13.705 5.591 2.300 1.00 90.50 143 TYR A O 1
ATOM 1223 N N . LYS A 1 144 ? -11.996 5.621 0.845 1.00 89.75 144 LYS A N 1
ATOM 1224 C CA . LYS A 1 144 ? -11.226 6.642 1.568 1.00 89.75 144 LYS A CA 1
ATOM 1225 C C . LYS A 1 144 ? -12.023 7.931 1.710 1.00 89.75 144 LYS A C 1
ATOM 1227 O O . LYS A 1 144 ? -12.042 8.523 2.788 1.00 89.75 144 LYS A O 1
ATOM 1232 N N . LYS A 1 145 ? -12.735 8.347 0.655 1.00 84.38 145 LYS A N 1
ATOM 1233 C CA . LYS A 1 145 ? -13.632 9.502 0.739 1.00 84.38 145 LYS A CA 1
ATOM 1234 C C . LYS A 1 145 ? -14.833 9.224 1.644 1.00 84.38 145 LYS A C 1
ATOM 1236 O O . LYS A 1 145 ? -15.110 10.051 2.507 1.00 84.38 145 LYS A O 1
ATOM 1241 N N . TYR A 1 146 ? -15.501 8.080 1.486 1.00 86.00 146 TYR A N 1
ATOM 1242 C CA . TYR A 1 146 ? -16.648 7.687 2.314 1.00 86.00 146 TYR A CA 1
ATOM 1243 C C . TYR A 1 146 ? -16.324 7.746 3.814 1.00 86.00 146 TYR A C 1
ATOM 1245 O O . TYR A 1 146 ? -17.023 8.419 4.570 1.00 86.00 146 TYR A O 1
ATOM 1253 N N . TYR A 1 147 ? -15.233 7.111 4.246 1.00 87.62 147 TYR A N 1
ATOM 1254 C CA . TYR A 1 147 ? -14.865 7.090 5.662 1.00 87.62 147 TYR A CA 1
ATOM 1255 C C . TYR A 1 147 ? -14.369 8.443 6.173 1.00 87.62 147 TYR A C 1
ATOM 1257 O O . TYR A 1 147 ? -14.684 8.801 7.302 1.00 87.62 147 TYR A O 1
ATOM 1265 N N . LYS A 1 148 ? -13.689 9.245 5.341 1.00 83.56 148 LYS A N 1
ATOM 1266 C CA . LYS A 1 148 ? -13.320 10.621 5.709 1.00 83.56 148 LYS A CA 1
ATOM 1267 C C . LYS A 1 148 ? -14.545 11.478 6.047 1.00 83.56 148 LYS A C 1
ATOM 1269 O O . LYS A 1 148 ? -14.468 12.299 6.952 1.00 83.56 148 LYS A O 1
ATOM 1274 N N . LEU A 1 149 ? -15.654 11.298 5.333 1.00 79.62 149 LEU A N 1
ATOM 1275 C CA . LEU A 1 149 ? -16.905 12.018 5.597 1.00 79.62 149 LEU A CA 1
ATOM 1276 C C . LEU A 1 149 ? -17.629 11.466 6.821 1.00 79.62 149 LEU A C 1
ATOM 1278 O O . LEU A 1 149 ? -18.064 12.232 7.678 1.00 79.62 149 LEU A O 1
ATOM 1282 N N . LYS A 1 150 ? -17.713 10.133 6.915 1.00 81.50 150 LYS A N 1
ATOM 1283 C CA . LYS A 1 150 ? -18.336 9.438 8.043 1.00 81.50 150 LYS A CA 1
ATOM 1284 C C . LYS A 1 150 ? -17.697 9.839 9.376 1.00 81.50 150 LYS A C 1
ATOM 1286 O O . LYS A 1 150 ? -18.419 10.131 10.322 1.00 81.50 150 LYS A O 1
ATOM 1291 N N . ASP A 1 151 ? -16.366 9.894 9.428 1.00 81.19 151 ASP A N 1
ATOM 1292 C CA . ASP A 1 151 ? -15.613 10.187 10.653 1.00 81.19 151 ASP A CA 1
ATOM 1293 C C . ASP A 1 151 ? -15.664 11.676 11.042 1.00 81.19 151 ASP A C 1
ATOM 1295 O O . ASP A 1 151 ? -15.547 12.015 12.216 1.00 81.19 151 ASP A O 1
ATOM 1299 N N . LYS A 1 152 ? -15.867 12.578 10.074 1.00 72.38 152 LYS A N 1
ATOM 1300 C CA . LYS A 1 152 ? -15.981 14.021 10.323 1.00 72.38 152 LYS A CA 1
ATOM 1301 C C . LYS A 1 152 ? -17.365 14.480 10.784 1.00 72.38 152 LYS A C 1
ATOM 1303 O O . LYS A 1 152 ? -17.510 15.657 11.104 1.00 72.38 152 LYS A O 1
ATOM 1308 N N . ALA A 1 153 ? -18.373 13.603 10.759 1.00 61.97 153 ALA A N 1
ATOM 1309 C CA . ALA A 1 153 ? -19.781 13.990 10.896 1.00 61.97 153 ALA A CA 1
ATOM 1310 C C . ALA A 1 153 ? -20.151 15.193 9.994 1.00 61.97 153 ALA A C 1
ATOM 1312 O O . ALA A 1 153 ? -20.972 16.031 10.364 1.00 61.97 153 ALA A O 1
ATOM 1313 N N . GLU A 1 154 ? -19.502 15.306 8.824 1.00 59.75 15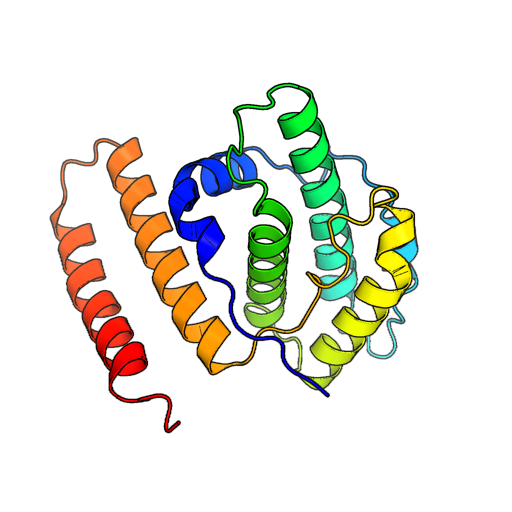4 GLU A N 1
ATOM 1314 C CA . GLU A 1 154 ? -19.695 16.423 7.896 1.00 59.75 154 GLU A CA 1
ATOM 1315 C C . GLU A 1 154 ? -21.149 16.381 7.397 1.00 59.75 154 GLU A C 1
ATOM 1317 O O . GLU A 1 154 ? -21.588 15.401 6.797 1.00 59.75 154 GLU A O 1
ATOM 1322 N N . THR A 1 155 ? -21.911 17.439 7.682 1.00 57.25 155 THR A N 1
ATOM 1323 C CA . THR A 1 155 ? -23.340 17.554 7.343 1.00 57.25 155 THR A CA 1
ATOM 1324 C C . THR A 1 155 ? -23.585 17.797 5.856 1.00 57.25 155 THR A C 1
ATOM 1326 O O . THR A 1 155 ? -24.719 17.667 5.393 1.00 57.25 155 THR A O 1
ATOM 1329 N N . ASP A 1 156 ? -22.536 18.109 5.089 1.00 64.50 156 ASP A N 1
ATOM 1330 C CA . ASP A 1 156 ? -22.644 18.382 3.663 1.00 64.50 156 ASP A CA 1
ATOM 1331 C C . ASP A 1 156 ? -22.380 17.124 2.819 1.00 64.50 156 ASP A C 1
ATOM 1333 O O . ASP A 1 156 ? -21.334 16.918 2.200 1.00 64.50 156 ASP A O 1
ATOM 1337 N N . CYS A 1 157 ? -23.380 16.241 2.795 1.00 70.38 157 CYS A N 1
ATOM 1338 C CA . CYS A 1 157 ? -23.405 15.054 1.939 1.00 70.38 157 CYS A CA 1
ATOM 1339 C C . CYS A 1 157 ? -23.367 15.388 0.436 1.00 70.38 157 CYS A C 1
ATOM 1341 O O . CYS A 1 157 ? -23.171 14.482 -0.378 1.00 70.38 157 CYS A O 1
ATOM 1343 N N . SER A 1 158 ? -23.564 16.648 0.034 1.00 74.06 158 SER A N 1
ATOM 1344 C CA . SER A 1 158 ? -23.656 17.026 -1.379 1.00 74.06 158 SER A CA 1
ATOM 1345 C C . SER A 1 158 ? -22.334 16.804 -2.128 1.00 74.06 158 SER A C 1
ATOM 1347 O O . SER A 1 158 ? -22.332 16.212 -3.211 1.00 74.06 158 SER A O 1
ATOM 1349 N N . ASP A 1 159 ? -21.197 17.134 -1.512 1.00 71.94 159 ASP A N 1
ATOM 1350 C CA . ASP A 1 159 ? -19.854 16.924 -2.068 1.00 71.94 159 ASP A CA 1
ATOM 1351 C C . ASP A 1 159 ? -19.456 15.445 -2.151 1.00 71.94 159 ASP A C 1
ATOM 1353 O O . ASP A 1 159 ? -18.661 15.030 -3.012 1.00 71.94 159 ASP A O 1
ATOM 1357 N N . PHE A 1 160 ? -19.997 14.623 -1.250 1.00 72.06 160 PHE A N 1
ATOM 1358 C CA . PHE A 1 160 ? -19.878 13.173 -1.337 1.00 72.06 160 PHE A CA 1
ATOM 1359 C C . PHE A 1 160 ? -20.687 12.633 -2.499 1.00 72.06 160 PHE A C 1
ATOM 1361 O O . PHE A 1 160 ? -20.132 11.945 -3.349 1.00 72.06 160 PHE A O 1
ATOM 1368 N N . LEU A 1 161 ? -21.974 12.976 -2.557 1.00 74.88 161 LEU A N 1
ATOM 1369 C CA . LEU A 1 161 ? -22.895 12.505 -3.583 1.00 74.88 161 LEU A CA 1
ATOM 1370 C C . LEU A 1 161 ? -22.428 12.923 -4.975 1.00 74.88 161 LEU A C 1
ATOM 1372 O O . LEU A 1 161 ? -22.471 12.103 -5.888 1.00 74.88 161 LEU A O 1
ATOM 1376 N N . LYS A 1 162 ? -21.906 14.144 -5.133 1.00 77.56 162 LYS A N 1
ATOM 1377 C CA . LYS A 1 162 ? -21.302 14.611 -6.385 1.00 77.56 162 LYS A CA 1
ATOM 1378 C C . LYS A 1 162 ? -20.092 13.765 -6.770 1.00 77.56 162 LYS A C 1
ATOM 1380 O O . LYS A 1 162 ? -20.042 13.227 -7.868 1.00 77.56 162 LYS A O 1
ATOM 1385 N N . TYR A 1 163 ? -19.157 13.554 -5.845 1.00 73.56 163 TYR A N 1
ATOM 1386 C CA . TYR A 1 163 ? -17.988 12.719 -6.120 1.00 73.56 163 TYR A CA 1
ATOM 1387 C C . TYR A 1 163 ? -18.338 11.261 -6.388 1.00 73.56 163 TYR A C 1
ATOM 1389 O O . TYR A 1 163 ? -17.742 10.664 -7.279 1.00 73.56 163 TYR A O 1
ATOM 1397 N N . CYS A 1 164 ? -19.285 10.688 -5.646 1.00 74.44 164 CYS A N 1
ATOM 1398 C CA . CYS A 1 164 ? -19.821 9.368 -5.927 1.00 74.44 164 CYS A CA 1
ATOM 1399 C C . CYS A 1 164 ? -20.427 9.355 -7.321 1.00 74.44 164 CYS A C 1
ATOM 1401 O O . CYS A 1 164 ? -20.013 8.539 -8.121 1.00 74.44 164 CYS A O 1
ATOM 1403 N N . LYS A 1 165 ? -21.312 10.283 -7.678 1.00 77.31 165 LYS A N 1
ATOM 1404 C CA . LYS A 1 165 ? -21.908 10.340 -9.017 1.00 77.31 165 LYS A CA 1
ATOM 1405 C C . LYS A 1 165 ? -20.849 10.399 -10.126 1.00 77.31 165 LYS A C 1
ATOM 1407 O O . LYS A 1 165 ? -20.933 9.623 -11.081 1.00 77.31 165 LYS A O 1
ATOM 1412 N N . ASP A 1 166 ? -19.835 11.243 -9.957 1.00 78.38 166 ASP A N 1
ATOM 1413 C CA . ASP A 1 166 ? -18.768 11.438 -10.939 1.00 78.38 166 ASP A CA 1
ATOM 1414 C C . ASP A 1 166 ? -17.853 10.205 -11.038 1.00 78.38 166 ASP A C 1
ATOM 1416 O O . ASP A 1 166 ? -17.579 9.714 -12.130 1.00 78.38 166 ASP A O 1
ATOM 1420 N N . ASN A 1 167 ? -17.409 9.652 -9.906 1.00 73.06 167 ASN A N 1
ATOM 1421 C CA . ASN A 1 167 ? -16.389 8.597 -9.877 1.00 73.06 167 ASN A CA 1
ATOM 1422 C C . ASN A 1 167 ? -16.976 7.184 -9.896 1.00 73.06 167 ASN A C 1
ATOM 1424 O O . ASN A 1 167 ? -16.363 6.293 -10.471 1.00 73.06 167 ASN A O 1
ATOM 1428 N N . TYR A 1 168 ? -18.155 6.964 -9.316 1.00 73.31 168 TYR A N 1
ATOM 1429 C CA . TYR A 1 168 ? -18.850 5.674 -9.335 1.00 73.31 168 TYR A CA 1
ATOM 1430 C C . TYR A 1 168 ? -19.301 5.320 -10.747 1.00 73.31 168 TYR A C 1
ATOM 1432 O O . TYR A 1 168 ? -19.117 4.186 -11.165 1.00 73.31 168 TYR A O 1
ATOM 1440 N N . THR A 1 169 ? -19.806 6.286 -11.522 1.00 70.69 169 THR A N 1
ATOM 1441 C CA . THR A 1 169 ? -20.172 6.046 -12.928 1.00 70.69 169 THR A CA 1
ATOM 1442 C C . THR A 1 169 ? -18.942 5.704 -13.769 1.00 70.69 169 THR A C 1
ATOM 1444 O O . THR A 1 169 ? -18.988 4.792 -14.591 1.00 70.69 169 THR A O 1
ATOM 1447 N N . ILE A 1 170 ? -17.820 6.399 -13.547 1.00 73.88 170 ILE A N 1
ATOM 1448 C CA . ILE A 1 170 ? -16.540 6.089 -14.202 1.00 73.88 170 ILE A CA 1
ATOM 1449 C C . ILE A 1 170 ? -16.048 4.699 -13.787 1.00 73.88 170 ILE A C 1
ATOM 1451 O O . ILE A 1 170 ? -15.606 3.931 -14.639 1.00 73.88 170 ILE A O 1
ATOM 1455 N N . ALA A 1 171 ? -16.135 4.371 -12.497 1.00 69.31 171 ALA A N 1
ATOM 1456 C CA . ALA A 1 171 ? -15.715 3.080 -11.975 1.00 69.31 171 ALA A CA 1
ATOM 1457 C C . ALA A 1 171 ? -16.581 1.941 -12.508 1.00 69.31 171 ALA A C 1
ATOM 1459 O O . ALA A 1 171 ? -16.037 0.957 -12.988 1.00 69.31 171 ALA A O 1
ATOM 1460 N N . LEU A 1 172 ? -17.905 2.102 -12.520 1.00 70.75 172 LEU A N 1
ATOM 1461 C CA . LEU A 1 172 ? -18.840 1.164 -13.133 1.00 70.75 172 LEU A CA 1
ATOM 1462 C C . LEU A 1 172 ? -18.504 0.930 -14.604 1.00 70.75 172 LEU A C 1
ATOM 1464 O O . LEU A 1 172 ? -18.312 -0.214 -14.993 1.00 70.75 172 LEU A O 1
ATOM 1468 N N . LYS A 1 173 ? -18.365 1.989 -15.409 1.00 71.69 173 LYS A N 1
ATOM 1469 C CA . LYS A 1 173 ? -18.012 1.847 -16.830 1.00 71.69 173 LYS A CA 1
ATOM 1470 C C . LYS A 1 173 ? -16.703 1.088 -17.012 1.00 71.69 173 LYS A C 1
ATOM 1472 O O . LYS A 1 173 ? -16.665 0.107 -17.733 1.00 71.69 173 LYS A O 1
ATOM 1477 N N . LYS A 1 174 ? -15.644 1.449 -16.286 1.00 70.00 174 LYS A N 1
ATOM 1478 C CA . LYS A 1 174 ? -14.360 0.731 -16.372 1.00 70.00 174 LYS A CA 1
ATOM 1479 C C . LYS A 1 174 ? -14.428 -0.714 -15.867 1.00 70.00 174 LYS A C 1
ATOM 1481 O O . LYS A 1 174 ? -13.704 -1.567 -16.359 1.00 70.00 174 LYS A O 1
ATOM 1486 N N . CYS A 1 175 ? -15.283 -1.009 -14.892 1.00 68.31 175 CYS A N 1
ATOM 1487 C CA . CYS A 1 175 ? -15.447 -2.365 -14.373 1.00 68.31 175 CYS A CA 1
ATOM 1488 C C . CYS A 1 175 ? -16.312 -3.260 -15.273 1.00 68.31 175 CYS A C 1
ATOM 1490 O O . CYS A 1 175 ? -16.069 -4.463 -15.298 1.00 68.31 175 CYS A O 1
ATOM 1492 N N . TYR A 1 176 ? -17.295 -2.694 -15.982 1.00 66.69 176 TYR A N 1
ATOM 1493 C CA . TYR A 1 176 ? -18.302 -3.439 -16.746 1.00 66.69 176 TYR A CA 1
ATOM 1494 C C . TYR A 1 176 ? -18.158 -3.337 -18.274 1.00 66.69 176 TYR A C 1
ATOM 1496 O O . TYR A 1 176 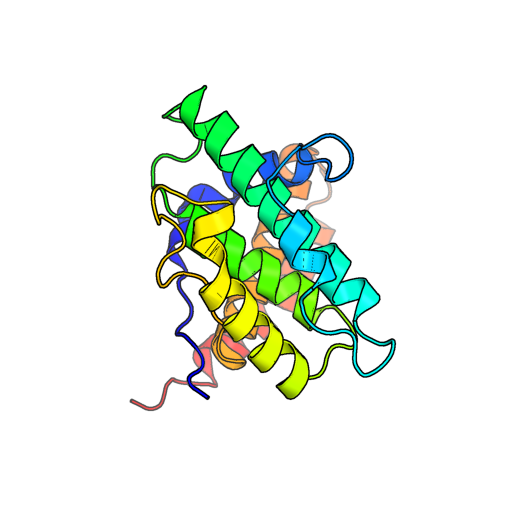? -18.606 -4.250 -18.963 1.00 66.69 176 TYR A O 1
ATOM 1504 N N . ASP A 1 177 ? -17.537 -2.286 -18.820 1.00 61.78 177 ASP A N 1
ATOM 1505 C CA . ASP A 1 177 ? -17.293 -2.155 -20.266 1.00 61.78 177 ASP A CA 1
ATOM 1506 C C . ASP A 1 177 ? -16.030 -2.922 -20.690 1.00 61.78 177 ASP A C 1
ATOM 1508 O O . ASP A 1 177 ? -16.039 -3.581 -21.732 1.00 61.78 177 ASP A O 1
ATOM 1512 N N . ASP A 1 178 ? -15.005 -2.969 -19.829 1.00 55.47 178 ASP A N 1
ATOM 1513 C CA . ASP A 1 178 ? -13.895 -3.928 -19.929 1.00 55.47 178 ASP A CA 1
ATOM 1514 C C . ASP A 1 178 ? -14.338 -5.273 -19.344 1.00 55.47 178 ASP A C 1
ATOM 1516 O O . ASP A 1 178 ? -13.757 -5.768 -18.371 1.00 55.47 178 ASP A O 1
ATOM 1520 N N . ARG A 1 179 ? -15.416 -5.850 -19.906 1.00 49.59 179 ARG A N 1
ATOM 1521 C CA . ARG A 1 179 ? -15.767 -7.252 -19.658 1.00 49.59 179 ARG A CA 1
ATOM 1522 C C . ARG A 1 179 ? -14.498 -8.055 -19.867 1.00 49.59 179 ARG A C 1
ATOM 1524 O O . ARG A 1 179 ? -13.975 -8.076 -20.982 1.00 49.59 179 ARG A O 1
ATOM 1531 N N . ASP A 1 180 ? -14.035 -8.694 -18.797 1.00 47.00 180 ASP A N 1
ATOM 1532 C CA . ASP A 1 180 ? -13.050 -9.758 -18.863 1.00 47.00 180 ASP A CA 1
ATOM 1533 C C . ASP A 1 180 ? -13.588 -10.749 -19.905 1.00 47.00 180 ASP A C 1
ATOM 1535 O O . ASP A 1 180 ? -14.542 -11.490 -19.650 1.00 47.00 180 ASP A O 1
ATOM 1539 N N . ARG A 1 181 ? -13.080 -10.663 -21.141 1.00 37.44 181 ARG A N 1
ATOM 1540 C CA . ARG A 1 181 ? -13.348 -11.661 -22.170 1.00 37.44 181 ARG A CA 1
ATOM 1541 C C . ARG A 1 181 ? -12.614 -12.902 -21.686 1.00 37.44 181 ARG A C 1
ATOM 1543 O O . ARG A 1 181 ? -11.401 -12.994 -21.851 1.00 37.44 181 ARG A O 1
ATOM 1550 N N . ALA A 1 182 ? -13.361 -13.747 -20.979 1.00 36.16 182 ALA A N 1
ATOM 1551 C CA . ALA A 1 182 ? -12.999 -15.126 -20.699 1.00 36.16 182 ALA A CA 1
ATOM 1552 C C . ALA A 1 182 ? -12.679 -15.866 -22.004 1.00 36.16 182 ALA A C 1
ATOM 1554 O O . ALA A 1 182 ? -13.320 -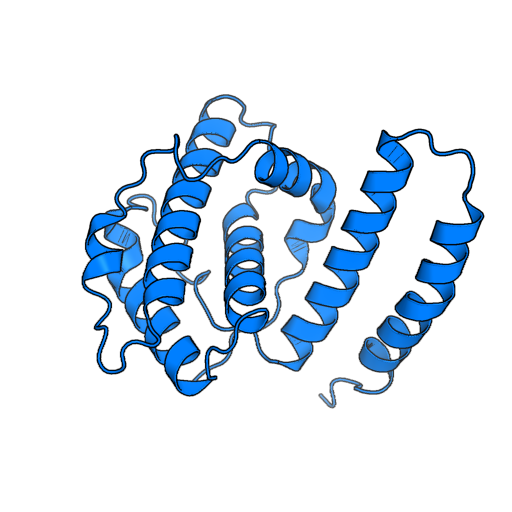15.542 -23.036 1.00 36.16 182 ALA A O 1
#

Radius of gyration: 17.29 Å; chains: 1; bounding box: 45×34×42 Å